Protein AF-A0AB33G6F2-F1 (afdb_monomer)

Foldseek 3Di:
DDADQKDFLCRQQPPVPAHNDSVRSVVVQVVLCVVPVVQWDQDPPDNTIIGTLVSDPPVVNCVRRVDDDDPDPPPDDDDPPVVVVVVVVVVVVLVPDDPVRNVVLVVQCVVPNPCSNCVPVVVVVVDPPPPVVPVVPVVPDDDDDDDDDDDDDDDDDDDDDD

Sequence (162 aa):
MTIKEWVTVQECMGAPGFPSTAPSVRKRLDDLSKGHASLRRKREGTKATEYHVSLLPEYLQDYFSGGSEKTRVHTKKGKTNNNNELHDFWEMIFKLLSEEEKNYAIDIFKRGGLNALLPEVMSLSQAPDVQRQEILLERGSLPEGSTAAPVETTSHRTKKAG

Structure (mmCIF, N/CA/C/O backbone):
data_AF-A0AB33G6F2-F1
#
_entry.id   AF-A0AB33G6F2-F1
#
loop_
_atom_site.group_PDB
_atom_site.id
_atom_site.type_symbol
_atom_site.label_atom_id
_atom_site.label_alt_id
_atom_site.label_comp_id
_atom_site.label_asym_id
_atom_site.label_entity_id
_atom_site.label_seq_id
_atom_site.pdbx_PDB_ins_code
_atom_site.Cartn_x
_atom_site.Cartn_y
_atom_site.Cartn_z
_atom_site.occupancy
_atom_site.B_iso_or_equiv
_atom_site.auth_seq_id
_atom_site.auth_comp_id
_atom_site.auth_asym_id
_atom_site.auth_atom_id
_atom_site.pdbx_PDB_model_num
ATOM 1 N N . MET A 1 1 ? 7.636 9.555 18.882 1.00 53.47 1 MET A N 1
ATOM 2 C CA . MET A 1 1 ? 6.450 9.099 18.123 1.00 53.47 1 MET A CA 1
ATOM 3 C C . MET A 1 1 ? 5.484 8.464 19.103 1.00 53.47 1 MET A C 1
ATOM 5 O O . MET A 1 1 ? 5.939 7.776 20.006 1.00 53.47 1 MET A O 1
ATOM 9 N N . THR A 1 2 ? 4.192 8.765 18.998 1.00 57.47 2 THR A N 1
ATOM 10 C CA . THR A 1 2 ? 3.168 8.265 19.926 1.00 57.47 2 THR A CA 1
ATOM 11 C C . THR A 1 2 ? 2.683 6.903 19.446 1.00 57.47 2 THR A C 1
ATOM 13 O O . THR A 1 2 ? 2.157 6.816 18.341 1.00 57.47 2 THR A O 1
ATOM 16 N N . ILE A 1 3 ? 2.859 5.868 20.265 1.00 73.06 3 ILE A N 1
ATOM 17 C CA . ILE A 1 3 ? 2.359 4.514 19.998 1.00 73.06 3 ILE A CA 1
ATOM 18 C C . ILE A 1 3 ? 0.827 4.568 19.953 1.00 73.06 3 ILE A C 1
ATOM 20 O O . ILE A 1 3 ? 0.200 5.064 20.893 1.00 73.06 3 ILE A O 1
ATOM 24 N N . LYS A 1 4 ? 0.223 4.095 18.859 1.00 78.38 4 LYS A N 1
ATOM 25 C CA . LYS A 1 4 ? -1.234 4.044 18.682 1.00 78.38 4 LYS A CA 1
ATOM 26 C C . LYS A 1 4 ? -1.695 2.636 18.336 1.00 78.38 4 LYS A C 1
ATOM 28 O O . LYS A 1 4 ? -1.093 1.957 17.516 1.00 78.38 4 LYS A O 1
ATOM 33 N N . GLU A 1 5 ? -2.794 2.231 18.962 1.00 88.94 5 GLU A N 1
ATOM 34 C CA . GLU A 1 5 ? -3.476 0.951 18.724 1.00 88.94 5 GLU A CA 1
ATOM 35 C C . GLU A 1 5 ? -4.637 1.101 17.723 1.00 88.94 5 GLU A C 1
ATOM 37 O O . GLU A 1 5 ? -4.956 0.182 16.970 1.00 88.94 5 GLU A O 1
ATOM 42 N N . TRP A 1 6 ? -5.234 2.294 17.664 1.00 91.25 6 TRP A N 1
ATOM 43 C CA . TRP A 1 6 ? -6.327 2.645 16.763 1.00 91.25 6 TRP A CA 1
ATOM 44 C C . TRP A 1 6 ? -5.945 3.864 15.932 1.00 91.25 6 TRP A C 1
ATOM 46 O O . TRP A 1 6 ? -5.417 4.842 16.463 1.00 91.25 6 TRP A O 1
ATOM 56 N N . VAL A 1 7 ? -6.236 3.803 14.636 1.00 91.50 7 VAL A N 1
ATOM 57 C CA . VAL A 1 7 ? -5.947 4.865 13.672 1.00 91.50 7 VAL A CA 1
ATOM 58 C C . VAL A 1 7 ? -7.208 5.335 12.969 1.00 91.50 7 VAL A C 1
ATOM 60 O O . VAL A 1 7 ? -8.162 4.589 12.738 1.00 91.50 7 VAL A O 1
ATOM 63 N N . THR A 1 8 ? -7.202 6.604 12.600 1.00 92.75 8 THR A N 1
ATOM 64 C CA . THR A 1 8 ? -8.247 7.257 11.823 1.00 92.75 8 THR A CA 1
ATOM 65 C C . THR A 1 8 ? -7.817 7.437 10.373 1.00 92.75 8 THR A C 1
ATOM 67 O O . THR A 1 8 ? -6.636 7.437 10.031 1.00 92.75 8 THR A O 1
ATOM 70 N N . VAL A 1 9 ? -8.796 7.695 9.503 1.00 91.75 9 VAL A N 1
ATOM 71 C CA . VAL A 1 9 ? -8.556 8.030 8.089 1.00 91.75 9 VAL A CA 1
ATOM 72 C C . VAL A 1 9 ? -7.545 9.172 7.933 1.00 91.75 9 VAL A C 1
ATOM 74 O O . VAL A 1 9 ? -6.713 9.115 7.039 1.00 91.75 9 VAL A O 1
ATOM 77 N N . GLN A 1 10 ? -7.608 10.196 8.788 1.00 90.44 10 GLN A N 1
ATOM 78 C CA . GLN A 1 10 ? -6.717 11.358 8.698 1.00 90.44 10 GLN A CA 1
ATOM 79 C C . GLN A 1 10 ? -5.266 11.010 9.038 1.00 90.44 10 GLN A C 1
ATOM 81 O O . GLN A 1 10 ? -4.353 11.563 8.444 1.00 90.44 10 GLN A O 1
ATOM 86 N N . GLU A 1 11 ? -5.048 10.071 9.955 1.00 88.50 11 GLU A N 1
ATOM 87 C CA . GLU A 1 11 ? -3.701 9.654 10.361 1.00 88.50 11 GLU A CA 1
ATOM 88 C C . GLU A 1 11 ? -3.049 8.734 9.330 1.00 88.50 11 GLU A C 1
ATOM 90 O O . GLU A 1 11 ? -1.831 8.728 9.192 1.00 88.50 11 GLU A O 1
ATOM 95 N N . CYS A 1 12 ? -3.854 7.983 8.579 1.00 87.50 12 CYS A N 1
ATOM 96 C CA . CYS A 1 12 ? -3.363 7.152 7.486 1.00 87.50 12 CYS A CA 1
ATOM 97 C C . CYS A 1 12 ? -3.146 7.932 6.177 1.00 87.50 12 CYS A C 1
ATOM 99 O O . CYS A 1 12 ? -2.557 7.389 5.244 1.00 87.50 12 CYS A O 1
ATOM 101 N N . MET A 1 13 ? -3.617 9.179 6.064 1.00 88.69 13 MET A N 1
ATOM 102 C CA . MET A 1 13 ? -3.386 9.995 4.868 1.00 88.69 13 MET A CA 1
ATOM 103 C C . MET A 1 13 ? -1.905 10.335 4.722 1.00 88.69 13 MET A C 1
ATOM 105 O O . MET A 1 13 ? -1.304 10.933 5.608 1.00 88.69 13 MET A O 1
ATOM 109 N N . GLY A 1 14 ? -1.323 9.969 3.578 1.00 76.62 14 GLY A N 1
ATOM 110 C CA . GLY A 1 14 ? 0.096 10.215 3.309 1.00 76.62 14 GLY A CA 1
ATOM 111 C C . GLY A 1 14 ? 1.060 9.317 4.093 1.00 76.62 14 GLY A C 1
ATOM 112 O O . GLY A 1 14 ? 2.269 9.519 3.998 1.00 76.62 14 GLY A O 1
ATOM 113 N N . ALA A 1 15 ? 0.557 8.313 4.823 1.00 84.62 15 ALA A N 1
ATOM 114 C CA . ALA A 1 15 ? 1.402 7.250 5.354 1.00 84.62 15 ALA A CA 1
ATOM 115 C C . ALA A 1 15 ? 2.051 6.462 4.192 1.00 84.62 15 ALA A C 1
ATOM 117 O O . ALA A 1 15 ? 1.493 6.432 3.087 1.00 84.62 15 ALA A O 1
ATOM 118 N N . PRO A 1 16 ? 3.214 5.816 4.398 1.00 78.81 16 PRO A N 1
ATOM 119 C CA . PRO A 1 16 ? 3.896 5.069 3.342 1.00 78.81 16 PRO A CA 1
ATOM 120 C C . PRO A 1 16 ? 2.955 4.092 2.613 1.00 78.81 16 PRO A C 1
ATOM 122 O O . PRO A 1 16 ? 2.257 3.289 3.228 1.00 78.81 16 PRO A O 1
ATOM 125 N N . GLY A 1 17 ? 2.875 4.182 1.285 1.00 79.06 17 GLY A N 1
ATOM 126 C CA . GLY A 1 17 ? 2.000 3.316 0.481 1.00 79.06 17 GLY A CA 1
ATOM 127 C C . GLY A 1 17 ? 0.488 3.526 0.669 1.00 79.06 17 GLY A C 1
ATOM 128 O O . GLY A 1 17 ? -0.295 2.771 0.093 1.00 79.06 17 GLY A O 1
ATOM 129 N N . PHE A 1 18 ? 0.050 4.531 1.435 1.00 81.62 18 PHE A N 1
ATOM 130 C CA . PHE A 1 18 ? -1.358 4.909 1.552 1.00 81.62 18 PHE A CA 1
ATOM 131 C C . PHE A 1 18 ? -1.713 6.091 0.641 1.00 81.62 18 PHE A C 1
ATOM 133 O O . PHE A 1 18 ? -0.875 6.954 0.370 1.00 81.62 18 PHE A O 1
ATOM 140 N N . PRO A 1 19 ? -2.973 6.173 0.172 1.00 83.56 19 PRO A N 1
ATOM 141 C CA . PRO A 1 19 ? -3.434 7.328 -0.586 1.00 83.56 19 PRO A CA 1
ATOM 142 C C . PRO A 1 19 ? -3.323 8.634 0.216 1.00 83.56 19 PRO A C 1
ATOM 144 O O . PRO A 1 19 ? -3.380 8.652 1.444 1.00 83.56 19 PRO A O 1
ATOM 147 N N . SER A 1 20 ? -3.252 9.760 -0.490 1.00 84.50 20 SER A N 1
ATOM 148 C CA . SER A 1 20 ? -3.210 11.094 0.123 1.00 84.50 20 SER A CA 1
ATOM 149 C C . SER A 1 20 ? -4.592 11.690 0.406 1.00 84.50 20 SER A C 1
ATOM 151 O O . SER A 1 20 ? -4.688 12.702 1.090 1.00 84.50 20 SER A O 1
ATOM 153 N N . THR A 1 21 ? -5.676 11.093 -0.106 1.00 88.19 21 THR A N 1
ATOM 154 C CA . THR A 1 21 ? -7.038 11.640 0.002 1.00 88.19 21 THR A CA 1
ATOM 155 C C . THR A 1 21 ? -7.918 10.820 0.943 1.00 88.19 21 THR A C 1
ATOM 157 O O . THR A 1 21 ? -7.976 9.592 0.856 1.00 88.19 21 THR A O 1
ATOM 160 N N . ALA A 1 22 ? -8.677 11.502 1.807 1.00 89.94 22 ALA A N 1
ATOM 161 C CA . ALA A 1 22 ? -9.552 10.862 2.793 1.00 89.94 22 ALA A CA 1
ATOM 162 C C . ALA A 1 22 ? -10.543 9.829 2.206 1.00 89.94 22 ALA A C 1
ATOM 164 O O . ALA A 1 22 ? -10.706 8.773 2.821 1.00 89.94 22 ALA A O 1
ATOM 165 N N . PRO A 1 23 ? -11.197 10.052 1.043 1.00 90.56 23 PRO A N 1
ATOM 166 C CA . PRO A 1 23 ? -12.085 9.048 0.452 1.00 90.56 23 PRO A CA 1
ATOM 167 C C . PRO A 1 23 ? -11.352 7.760 0.059 1.00 90.56 23 PRO A C 1
ATOM 169 O O . PRO A 1 23 ? -11.840 6.665 0.332 1.00 90.56 23 PRO A O 1
ATOM 172 N N . SER A 1 24 ? -10.163 7.888 -0.531 1.00 85.06 24 SER A N 1
ATOM 173 C CA . SER A 1 24 ? -9.364 6.751 -0.998 1.00 85.06 24 SER A CA 1
ATOM 174 C C . SER A 1 24 ? -8.783 5.957 0.168 1.00 85.06 24 SER A C 1
ATOM 176 O O . SER A 1 24 ? -8.824 4.728 0.163 1.00 85.06 24 SER A O 1
ATOM 178 N N . VAL A 1 25 ? -8.307 6.655 1.204 1.00 90.69 25 VAL A N 1
ATOM 179 C CA . VAL A 1 25 ? -7.845 6.031 2.451 1.00 90.69 25 VAL A CA 1
ATOM 180 C C . VAL A 1 25 ? -8.985 5.297 3.146 1.00 90.69 25 VAL A C 1
ATOM 182 O O . VAL A 1 25 ? -8.820 4.143 3.529 1.00 90.69 25 VAL A O 1
ATOM 185 N N . ARG A 1 26 ? -10.163 5.925 3.264 1.00 93.00 26 ARG A N 1
ATOM 186 C CA . ARG A 1 26 ? -11.342 5.280 3.852 1.00 93.00 26 ARG A CA 1
ATOM 187 C C . ARG A 1 26 ? -11.711 4.010 3.096 1.00 93.00 26 ARG A C 1
ATOM 189 O O . ARG A 1 26 ? -11.860 2.979 3.734 1.00 93.00 26 ARG A O 1
ATOM 196 N N . LYS A 1 27 ? -11.783 4.065 1.760 1.00 91.50 27 LYS A N 1
ATOM 197 C CA . LYS A 1 27 ? -12.061 2.886 0.929 1.00 91.50 27 LYS A CA 1
ATOM 198 C C . LYS A 1 27 ? -11.065 1.759 1.214 1.00 91.50 27 LYS A C 1
ATOM 200 O O . LYS A 1 27 ? -11.480 0.628 1.427 1.00 91.50 27 LYS A O 1
ATOM 205 N N . ARG A 1 28 ? -9.767 2.077 1.280 1.00 89.19 28 ARG A N 1
ATOM 206 C CA . ARG A 1 28 ? -8.719 1.089 1.562 1.00 89.19 28 ARG A CA 1
ATOM 207 C C . ARG A 1 28 ? -8.851 0.473 2.958 1.00 89.19 28 ARG A C 1
ATOM 209 O O . ARG A 1 28 ? -8.708 -0.735 3.091 1.00 89.19 28 ARG A O 1
ATOM 216 N N . LEU A 1 29 ? -9.132 1.280 3.980 1.00 90.44 29 LEU A N 1
ATOM 217 C CA . LEU A 1 29 ? -9.336 0.806 5.354 1.00 90.44 29 LEU A CA 1
ATOM 218 C C . LEU A 1 29 ? -10.615 -0.026 5.493 1.00 90.44 29 LEU A C 1
ATOM 220 O O . LEU A 1 29 ? -10.600 -1.069 6.141 1.00 90.44 29 LEU A O 1
ATOM 224 N N . ASP A 1 30 ? -11.703 0.395 4.844 1.00 90.50 30 ASP A N 1
ATOM 225 C CA . ASP A 1 30 ? -12.938 -0.383 4.790 1.00 90.50 30 ASP A CA 1
ATOM 226 C C . ASP A 1 30 ? -12.680 -1.734 4.099 1.00 90.50 30 ASP A C 1
ATOM 228 O O . ASP A 1 30 ? -13.092 -2.759 4.637 1.00 90.50 30 ASP A O 1
ATOM 232 N N . ASP A 1 31 ? -11.933 -1.762 2.985 1.00 88.00 31 ASP A N 1
ATOM 233 C CA . ASP A 1 31 ? -11.534 -2.995 2.292 1.00 88.00 31 ASP A CA 1
ATOM 234 C C . ASP A 1 31 ? -10.717 -3.936 3.191 1.00 88.00 31 ASP A C 1
ATOM 236 O O . ASP A 1 31 ? -11.010 -5.129 3.232 1.00 88.00 31 ASP A O 1
ATOM 240 N N . LEU A 1 32 ? -9.743 -3.409 3.942 1.00 86.31 32 LEU A N 1
ATOM 241 C CA . LEU A 1 32 ? -8.941 -4.187 4.897 1.00 86.31 32 LEU A CA 1
ATOM 242 C C . LEU A 1 32 ? -9.786 -4.721 6.063 1.00 86.31 32 LEU A C 1
ATOM 244 O O . LEU A 1 32 ? -9.537 -5.813 6.562 1.00 86.31 32 LEU A O 1
ATOM 248 N N . SER A 1 33 ? -10.812 -3.978 6.479 1.00 89.69 33 SER A N 1
ATOM 249 C CA . SER A 1 33 ? -11.711 -4.379 7.566 1.00 89.69 33 SER A CA 1
ATOM 250 C C . SER A 1 33 ? -12.805 -5.373 7.150 1.00 89.69 33 SER A C 1
ATOM 252 O O . SER A 1 33 ? -13.538 -5.872 8.011 1.00 89.69 33 SER A O 1
ATOM 254 N N . LYS A 1 34 ? -12.955 -5.677 5.850 1.00 87.62 34 LYS A N 1
ATOM 255 C CA . LYS A 1 34 ? -13.960 -6.638 5.366 1.00 87.62 34 LYS A CA 1
ATOM 256 C C . LYS A 1 34 ? -13.725 -8.005 6.010 1.00 87.62 34 LYS A C 1
ATOM 258 O O . LYS A 1 34 ? -12.639 -8.561 5.936 1.00 87.62 34 LYS A O 1
ATOM 263 N N . GLY A 1 35 ? -14.760 -8.547 6.653 1.00 80.56 35 GLY A N 1
ATOM 264 C CA . GLY A 1 35 ? -14.670 -9.810 7.398 1.00 80.56 35 GLY A CA 1
ATOM 265 C C . GLY A 1 35 ? -14.122 -9.681 8.827 1.00 80.56 35 GLY A C 1
ATOM 266 O O . GLY A 1 35 ? -14.153 -10.658 9.567 1.00 80.56 35 GLY A O 1
ATOM 267 N N . HIS A 1 36 ? -13.706 -8.483 9.253 1.00 82.44 36 HIS A N 1
ATOM 268 C CA . HIS A 1 36 ? -13.120 -8.212 10.569 1.00 82.44 36 HIS A CA 1
ATOM 269 C C . HIS A 1 36 ? -13.856 -7.078 11.301 1.00 82.44 36 HIS A C 1
ATOM 271 O O . HIS A 1 36 ? -13.274 -6.056 11.663 1.00 82.44 36 HIS A O 1
ATOM 277 N N . ALA A 1 37 ? -15.159 -7.256 11.546 1.00 79.69 37 ALA A N 1
ATOM 278 C CA . ALA A 1 37 ? -16.005 -6.221 12.152 1.00 79.69 37 ALA A CA 1
ATOM 279 C C . ALA A 1 37 ? -15.533 -5.760 13.548 1.00 79.69 37 ALA A C 1
ATOM 281 O O . ALA A 1 37 ? -15.751 -4.609 13.908 1.00 79.69 37 ALA A O 1
ATOM 282 N N . SER A 1 38 ? -14.853 -6.621 14.313 1.00 83.69 38 SER A N 1
ATOM 283 C CA . SER A 1 38 ? -14.285 -6.289 15.629 1.00 83.69 38 SER A CA 1
ATOM 284 C C . SER A 1 38 ? -13.089 -5.332 15.570 1.00 83.69 38 SER A C 1
ATOM 286 O O . SER A 1 38 ? -12.752 -4.720 16.579 1.00 83.69 38 SER A O 1
ATOM 288 N N . LEU A 1 39 ? -12.460 -5.176 14.401 1.00 88.00 39 LEU A N 1
ATOM 289 C CA . LEU A 1 39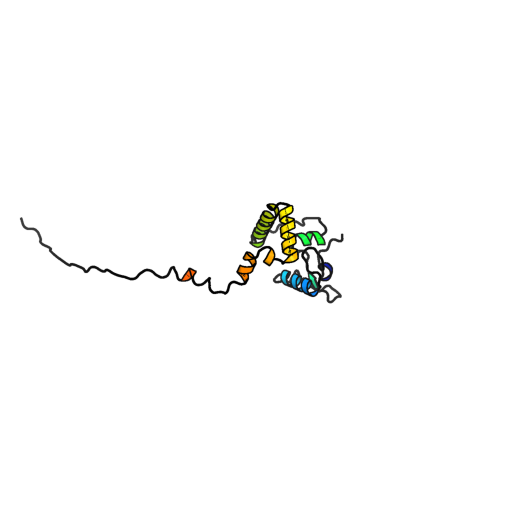 ? -11.287 -4.320 14.196 1.00 88.00 39 LEU A CA 1
ATOM 290 C C . LEU A 1 39 ? -11.650 -2.937 13.632 1.00 88.00 39 LEU A C 1
ATOM 292 O O . LEU A 1 39 ? -10.773 -2.157 13.260 1.00 88.00 39 LEU A O 1
ATOM 296 N N . ARG A 1 40 ? -12.946 -2.618 13.584 1.00 91.00 40 ARG A N 1
ATOM 297 C CA . ARG A 1 40 ? -13.486 -1.332 13.147 1.00 91.00 40 ARG A CA 1
ATOM 298 C C . ARG A 1 40 ? -14.472 -0.833 14.187 1.00 91.00 40 ARG A C 1
ATOM 300 O O . ARG A 1 40 ? -15.408 -1.538 14.551 1.00 91.00 40 ARG A O 1
ATOM 307 N N . ARG A 1 41 ? -14.310 0.411 14.627 1.00 90.31 41 ARG A N 1
ATOM 308 C CA . ARG A 1 41 ? -15.221 1.016 15.602 1.00 90.31 41 ARG A CA 1
ATOM 309 C C . ARG A 1 41 ? -15.532 2.461 15.266 1.00 90.31 41 ARG A C 1
ATOM 311 O O . ARG A 1 41 ? -14.809 3.133 14.534 1.00 90.31 41 ARG A O 1
ATOM 318 N N . LYS A 1 42 ? -16.630 2.955 15.821 1.00 90.38 42 LYS A N 1
ATOM 319 C CA . LYS A 1 42 ? -16.903 4.388 15.860 1.00 90.38 42 LYS A CA 1
ATOM 320 C C . LYS A 1 42 ? -16.186 4.963 17.077 1.00 90.38 42 LYS A C 1
ATOM 322 O O . LYS A 1 42 ? -16.327 4.428 18.171 1.00 90.38 42 LYS A O 1
ATOM 327 N N . ARG A 1 43 ? -15.434 6.042 16.884 1.00 85.19 43 ARG A N 1
ATOM 328 C CA . ARG A 1 43 ? -14.762 6.754 17.968 1.00 85.19 43 ARG A CA 1
ATOM 329 C C . ARG A 1 43 ? -15.800 7.357 18.910 1.00 85.19 43 ARG A C 1
ATOM 331 O O . ARG A 1 43 ? -16.717 8.050 18.459 1.00 85.19 43 ARG A O 1
ATOM 338 N N . GLU A 1 44 ? -15.641 7.125 20.208 1.00 80.50 44 GLU A N 1
ATOM 339 C CA . GLU A 1 44 ? -16.534 7.683 21.224 1.00 80.50 44 GLU A CA 1
ATOM 340 C C . GLU A 1 44 ? -16.568 9.216 21.149 1.00 80.50 44 GLU A C 1
ATOM 342 O O . GLU A 1 44 ? -15.562 9.876 20.887 1.00 80.50 44 GLU A O 1
ATOM 347 N N . GLY A 1 45 ? -17.765 9.788 21.290 1.00 80.44 45 GLY A N 1
ATOM 348 C CA . GLY A 1 45 ? -17.973 11.238 21.231 1.00 80.44 45 GLY A CA 1
ATOM 349 C C . GLY A 1 45 ? -17.845 11.881 19.843 1.00 80.44 45 GLY A C 1
ATOM 350 O O . GLY A 1 45 ? -18.100 13.076 19.717 1.00 80.44 45 GLY A O 1
ATOM 351 N N . THR A 1 46 ? -17.507 11.139 18.778 1.00 83.69 46 THR A N 1
ATOM 352 C CA . THR A 1 46 ? -17.384 11.710 17.423 1.00 83.69 46 THR A CA 1
ATOM 353 C C . THR A 1 46 ? -18.060 10.851 16.348 1.00 83.69 46 THR A C 1
ATOM 355 O O . THR A 1 46 ? -18.506 9.729 16.580 1.00 83.69 46 THR A O 1
ATOM 358 N N . LYS A 1 47 ? -18.165 11.388 15.126 1.00 80.75 47 LYS A N 1
ATOM 359 C CA . LYS A 1 47 ? -18.596 10.630 13.937 1.00 80.75 47 LYS A CA 1
ATOM 360 C C . LYS A 1 47 ? -17.432 9.915 13.232 1.00 80.75 47 LYS A C 1
ATOM 362 O O . LYS A 1 47 ? -17.641 9.354 12.161 1.00 80.75 47 LYS A O 1
ATOM 367 N N . ALA A 1 48 ? -16.218 9.961 13.786 1.00 84.38 48 ALA A N 1
ATOM 368 C CA . ALA A 1 48 ? -15.048 9.367 13.154 1.00 84.38 48 ALA A CA 1
ATOM 369 C C . ALA A 1 48 ? -15.056 7.839 13.298 1.00 84.38 48 ALA A C 1
ATOM 371 O O . ALA A 1 48 ? -15.424 7.300 14.342 1.00 84.38 48 ALA A O 1
ATOM 372 N N . THR A 1 49 ? -14.635 7.148 12.242 1.00 89.75 49 THR A N 1
ATOM 373 C CA . THR A 1 49 ? -14.375 5.706 12.266 1.00 89.75 49 THR A CA 1
ATOM 374 C C . THR A 1 49 ? -12.897 5.475 12.547 1.00 89.75 49 THR A C 1
ATOM 376 O O . THR A 1 49 ? -12.044 6.108 11.919 1.00 89.75 49 THR A O 1
ATOM 379 N N . GLU A 1 50 ? -12.626 4.573 13.479 1.00 92.50 50 GLU A N 1
ATOM 380 C CA . GLU A 1 50 ? -11.301 4.101 13.854 1.00 92.50 50 GLU A CA 1
ATOM 381 C C . GLU A 1 50 ? -11.117 2.650 13.413 1.00 92.50 50 GLU A C 1
ATOM 383 O O . GLU A 1 50 ? -12.056 1.847 13.432 1.00 92.50 50 GLU A O 1
ATOM 388 N N . TYR A 1 51 ? -9.884 2.332 13.042 1.00 93.00 51 TYR A N 1
ATOM 389 C CA . TYR A 1 51 ? -9.452 1.027 12.572 1.00 93.00 51 TYR A CA 1
ATOM 390 C C . TYR A 1 51 ? -8.292 0.570 13.442 1.00 93.00 51 TYR A C 1
ATOM 392 O O . TYR A 1 51 ? -7.405 1.363 13.759 1.00 93.00 51 TYR A O 1
ATOM 400 N N . HIS A 1 52 ? -8.312 -0.689 13.858 1.00 92.81 52 HIS A N 1
ATOM 401 C CA . HIS A 1 52 ? -7.226 -1.242 14.651 1.00 92.81 52 HIS A CA 1
ATOM 402 C C . HIS A 1 52 ? -5.957 -1.343 13.794 1.00 92.81 52 HIS A C 1
ATOM 404 O O 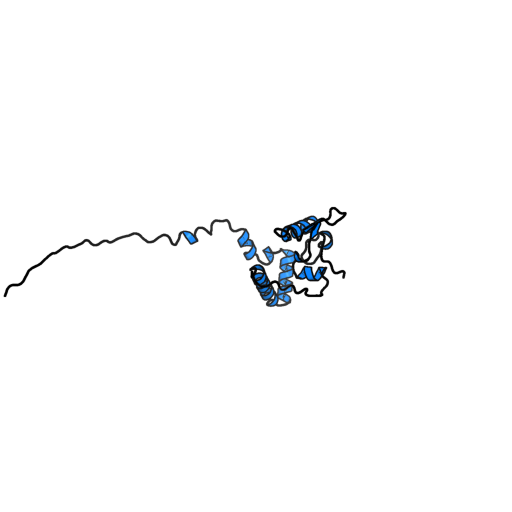. HIS A 1 52 ? -6.031 -1.734 12.627 1.00 92.81 52 HIS A O 1
ATOM 410 N N . VAL A 1 53 ? -4.792 -1.021 14.360 1.00 90.81 53 VAL A N 1
ATOM 411 C CA . VAL A 1 53 ? -3.519 -0.996 13.618 1.00 90.81 53 VAL A CA 1
ATOM 412 C C . VAL A 1 53 ? -3.174 -2.358 13.012 1.00 90.81 53 VAL A C 1
ATOM 414 O O . VAL A 1 53 ? -2.622 -2.403 11.920 1.00 90.81 53 VAL A O 1
ATOM 417 N N . SER A 1 54 ? -3.608 -3.468 13.617 1.00 86.81 54 SER A N 1
ATOM 418 C CA . SER A 1 54 ? -3.415 -4.818 13.054 1.00 86.81 54 SER A CA 1
ATOM 419 C C . SER A 1 54 ? -4.090 -5.067 11.694 1.00 86.81 54 SER A C 1
ATOM 421 O O . SER A 1 54 ? -3.778 -6.064 11.049 1.00 86.81 54 SER A O 1
ATOM 423 N N . LEU A 1 55 ? -5.019 -4.205 11.253 1.00 86.69 55 LEU A N 1
ATOM 424 C CA . LEU A 1 55 ? -5.583 -4.260 9.895 1.00 86.69 55 LEU A CA 1
ATOM 425 C C . LEU A 1 55 ? -4.609 -3.745 8.832 1.00 86.69 55 LEU A C 1
ATOM 427 O O . LEU A 1 55 ? -4.797 -4.002 7.643 1.00 86.69 55 LEU A O 1
ATOM 431 N N . LEU A 1 56 ? -3.614 -2.961 9.241 1.00 87.00 56 LEU A N 1
ATOM 432 C CA . LEU A 1 56 ? -2.644 -2.371 8.336 1.00 87.00 56 LEU A CA 1
ATOM 433 C C . LEU A 1 56 ? -1.568 -3.404 7.970 1.00 87.00 56 LEU A C 1
ATOM 435 O O . LEU A 1 56 ? -1.290 -4.310 8.754 1.00 87.00 56 LEU A O 1
ATOM 439 N N . PRO A 1 57 ? -0.918 -3.269 6.806 1.00 82.12 57 PRO A N 1
ATOM 440 C CA . PRO A 1 57 ? 0.310 -4.001 6.503 1.00 82.12 57 PRO A CA 1
ATOM 441 C C . PRO A 1 57 ? 1.380 -3.827 7.591 1.00 82.12 57 PRO A C 1
ATOM 443 O O . PRO A 1 57 ? 1.473 -2.751 8.178 1.00 82.12 57 PRO A O 1
ATOM 446 N N . GLU A 1 58 ? 2.215 -4.845 7.814 1.00 78.62 58 GLU A N 1
ATOM 447 C CA . GLU A 1 58 ? 3.231 -4.885 8.886 1.00 78.62 58 GLU A CA 1
ATOM 448 C C . GLU A 1 58 ? 4.128 -3.637 8.909 1.00 78.62 58 GLU A C 1
ATOM 450 O O . GLU A 1 58 ? 4.278 -2.997 9.947 1.00 78.62 58 GLU A O 1
ATOM 455 N N . TYR A 1 59 ? 4.585 -3.184 7.738 1.00 77.50 59 TYR A N 1
ATOM 456 C CA . TYR A 1 59 ? 5.406 -1.976 7.613 1.00 77.50 59 TYR A CA 1
ATOM 457 C C . TYR A 1 59 ? 4.706 -0.688 8.106 1.00 77.50 59 TYR A C 1
ATOM 459 O O . TYR A 1 59 ? 5.370 0.277 8.482 1.00 77.50 59 TYR A O 1
ATOM 467 N N . LEU A 1 60 ? 3.367 -0.646 8.113 1.00 83.44 60 LEU A N 1
ATOM 468 C CA . LEU A 1 60 ? 2.590 0.443 8.719 1.00 83.44 60 LEU A CA 1
ATOM 469 C C . LEU A 1 60 ? 2.240 0.182 10.174 1.00 83.44 60 LEU A C 1
ATOM 471 O O . LEU A 1 60 ? 2.068 1.143 10.920 1.00 83.44 60 LEU A O 1
ATOM 475 N N . GLN A 1 61 ? 2.137 -1.079 10.587 1.00 85.62 61 GLN A N 1
ATOM 476 C CA . GLN A 1 61 ? 1.987 -1.396 12.001 1.00 85.62 61 GLN A CA 1
ATOM 477 C C . GLN A 1 61 ? 3.169 -0.825 12.773 1.00 85.62 61 GLN A C 1
ATOM 479 O O . GLN A 1 61 ? 2.955 -0.055 13.698 1.00 85.62 61 GLN A O 1
ATOM 484 N N . ASP A 1 62 ? 4.396 -1.045 12.305 1.00 79.38 62 ASP A N 1
ATOM 485 C CA . ASP A 1 62 ? 5.596 -0.471 12.922 1.00 79.38 62 ASP A CA 1
ATOM 486 C C . ASP A 1 62 ? 5.596 1.065 12.907 1.00 79.38 62 ASP A C 1
ATOM 488 O O . ASP A 1 62 ? 5.982 1.704 13.892 1.00 79.38 62 ASP A O 1
ATOM 492 N N . TYR A 1 63 ? 5.103 1.663 11.816 1.00 81.94 63 TYR A N 1
ATOM 493 C CA . TYR A 1 63 ? 4.980 3.115 11.666 1.00 81.94 63 TYR A CA 1
ATOM 494 C C . TYR A 1 63 ? 4.062 3.745 12.729 1.00 81.94 63 TYR A C 1
ATOM 496 O O . TYR A 1 63 ? 4.368 4.822 13.243 1.00 81.94 63 TYR A O 1
ATOM 504 N N . PHE A 1 64 ? 2.953 3.085 13.086 1.00 82.31 64 PHE A N 1
ATOM 505 C CA . PHE A 1 64 ? 1.987 3.590 14.075 1.00 82.31 64 PHE A CA 1
ATOM 506 C C . PHE A 1 64 ? 2.212 3.054 15.498 1.00 82.31 64 PHE A C 1
ATOM 508 O O . PHE A 1 64 ? 1.899 3.741 16.473 1.00 82.31 64 PHE A O 1
ATOM 515 N N . SER A 1 65 ? 2.765 1.852 15.636 1.00 71.69 65 SER A N 1
ATOM 516 C CA . SER A 1 65 ? 3.024 1.183 16.914 1.00 71.69 65 SER A CA 1
ATOM 517 C C . SER A 1 65 ? 4.396 1.510 17.500 1.00 71.69 65 SER A C 1
ATOM 519 O O . SER A 1 65 ? 4.665 1.115 18.627 1.00 71.69 65 SER A O 1
ATOM 521 N N . GLY A 1 66 ? 5.238 2.274 16.797 1.00 61.91 66 GLY A N 1
ATOM 522 C CA . GLY A 1 66 ? 6.460 2.838 17.366 1.00 61.91 66 GLY A CA 1
ATOM 523 C C . GLY A 1 66 ? 7.396 1.772 17.935 1.00 61.91 66 GLY A C 1
ATOM 524 O O . GLY A 1 66 ? 7.780 1.872 19.092 1.00 61.91 66 GLY A O 1
ATOM 525 N N . GLY A 1 67 ? 7.726 0.759 17.130 1.00 56.41 67 GLY A N 1
ATOM 526 C CA . GLY A 1 67 ? 8.854 -0.160 17.328 1.00 56.41 67 GLY A CA 1
ATOM 527 C C . GLY A 1 67 ? 9.196 -0.588 18.765 1.00 56.41 67 GLY A C 1
ATOM 528 O O . GLY A 1 67 ? 10.323 -0.363 19.182 1.00 56.41 67 GLY A O 1
ATOM 529 N N . SER A 1 68 ? 8.266 -1.193 19.511 1.00 42.88 68 SER A N 1
ATOM 530 C CA . SER A 1 68 ? 8.500 -2.111 20.652 1.00 42.88 68 SER A CA 1
ATOM 531 C C . SER A 1 68 ? 7.120 -2.544 21.164 1.00 42.88 68 SER A C 1
ATOM 533 O O . SER A 1 68 ? 6.243 -1.705 21.291 1.00 42.88 68 SER A O 1
ATOM 535 N N . GLU A 1 69 ? 6.746 -3.778 21.472 1.00 43.25 69 GLU A N 1
ATOM 536 C CA . GLU A 1 69 ? 7.431 -5.023 21.766 1.00 43.25 69 GLU A CA 1
ATOM 537 C C . GLU A 1 69 ? 6.408 -6.129 21.476 1.00 43.25 69 GLU A C 1
ATOM 539 O O . GLU A 1 69 ? 5.201 -5.953 21.659 1.00 43.25 69 GLU A O 1
ATOM 544 N N . LYS A 1 70 ? 6.892 -7.297 21.062 1.00 48.22 70 LYS A N 1
ATOM 545 C CA . LYS A 1 70 ? 6.102 -8.518 20.896 1.00 48.22 70 LYS A CA 1
ATOM 546 C C . LYS A 1 70 ? 5.252 -8.803 22.141 1.00 48.22 70 LYS A C 1
ATOM 548 O O . LYS A 1 70 ? 5.713 -9.481 23.058 1.00 48.22 70 LYS A O 1
ATOM 553 N N . THR A 1 71 ? 3.969 -8.454 22.123 1.00 39.41 71 THR A N 1
ATOM 554 C CA . THR A 1 71 ? 2.973 -9.207 22.890 1.00 39.41 71 THR A CA 1
ATOM 555 C C . THR A 1 71 ? 2.738 -10.515 22.147 1.00 39.41 71 THR A C 1
ATOM 557 O O . THR A 1 71 ? 1.813 -10.704 21.363 1.00 39.41 71 THR A O 1
ATOM 560 N N . ARG A 1 72 ? 3.672 -11.441 22.397 1.00 50.72 72 ARG A N 1
ATOM 561 C CA . ARG A 1 72 ? 3.499 -12.881 22.242 1.00 50.72 72 ARG A CA 1
ATOM 562 C C . ARG A 1 72 ? 2.185 -13.272 22.919 1.00 50.72 72 ARG A C 1
ATOM 564 O O . ARG A 1 72 ? 2.158 -13.588 24.102 1.00 50.72 72 ARG A O 1
ATOM 571 N N . VAL A 1 73 ? 1.117 -13.356 22.143 1.00 42.53 73 VAL A N 1
ATOM 572 C CA . VAL A 1 73 ? 0.126 -14.400 22.359 1.00 42.53 73 VAL A CA 1
ATOM 573 C C . VAL A 1 73 ? 0.308 -15.382 21.220 1.00 42.53 73 VAL A C 1
ATOM 575 O O . VAL A 1 73 ? -0.287 -15.282 20.152 1.00 42.53 73 VAL A O 1
ATOM 578 N N . HIS A 1 74 ? 1.183 -16.356 21.469 1.00 45.16 74 HIS A N 1
ATOM 579 C CA . HIS A 1 74 ? 1.055 -17.652 20.830 1.00 45.16 74 HIS A CA 1
ATOM 580 C C . HIS A 1 74 ? -0.347 -18.188 21.138 1.00 45.16 74 HIS A C 1
ATOM 582 O O . HIS A 1 74 ? -0.566 -18.800 22.180 1.00 45.16 74 HIS A O 1
ATOM 588 N N . THR A 1 75 ? -1.280 -18.026 20.208 1.00 39.41 75 THR A N 1
ATOM 589 C CA . THR A 1 75 ? -2.238 -19.097 19.951 1.00 39.41 75 THR A CA 1
ATOM 590 C C . THR A 1 75 ? -1.773 -19.834 18.707 1.00 39.41 75 THR A C 1
ATOM 592 O O . THR A 1 75 ? -1.427 -19.270 17.672 1.00 39.41 75 THR A O 1
ATOM 595 N N . LYS A 1 76 ? -1.584 -21.130 18.913 1.00 42.03 76 LYS A N 1
ATOM 596 C CA . LYS A 1 76 ? -0.928 -22.071 18.022 1.00 42.03 76 LYS A CA 1
ATOM 597 C C . LYS A 1 76 ? -1.765 -22.314 16.760 1.00 42.03 76 LYS A C 1
ATOM 599 O O . LYS A 1 76 ? -2.958 -22.555 16.861 1.00 42.03 76 LYS A O 1
ATOM 604 N N . LYS A 1 77 ? -1.051 -22.380 15.630 1.00 44.00 77 LYS A N 1
ATOM 605 C CA . LYS A 1 77 ? -1.181 -23.346 14.520 1.00 44.00 77 LYS A CA 1
ATOM 606 C C . LYS A 1 77 ? -2.584 -23.526 13.916 1.00 44.00 77 LYS A C 1
ATOM 608 O O . LYS A 1 77 ? -3.413 -24.234 14.473 1.00 44.00 77 LYS A O 1
ATOM 613 N N . GLY A 1 78 ? -2.778 -23.021 12.692 1.00 39.31 78 GLY A N 1
ATOM 614 C CA . GLY A 1 78 ? -3.921 -23.458 11.885 1.00 39.31 78 GLY A CA 1
ATOM 615 C C . GLY A 1 78 ? -4.282 -22.681 10.620 1.00 39.31 78 GLY A C 1
ATOM 616 O O . GLY A 1 78 ? -5.462 -22.662 10.299 1.00 39.31 78 GLY A O 1
ATOM 617 N N . LYS A 1 79 ? -3.339 -22.032 9.922 1.00 40.62 79 LYS A N 1
ATOM 618 C CA . LYS A 1 79 ? -3.435 -21.700 8.484 1.00 40.62 79 LYS A CA 1
ATOM 619 C C . LYS A 1 79 ? -2.159 -20.980 8.064 1.00 40.62 79 LYS A C 1
ATOM 621 O O . LYS A 1 79 ? -1.952 -19.831 8.440 1.00 40.62 79 LYS A O 1
ATOM 626 N N . THR A 1 80 ? -1.303 -21.637 7.292 1.00 44.59 80 THR A N 1
ATOM 627 C CA . THR A 1 80 ? -0.495 -20.921 6.305 1.00 44.59 80 THR A CA 1
ATOM 628 C C . THR A 1 80 ? -1.505 -20.223 5.401 1.00 44.59 80 THR A C 1
ATOM 630 O O . THR A 1 80 ? -2.186 -20.845 4.591 1.00 44.59 80 THR A O 1
ATOM 633 N N . ASN A 1 81 ? -1.736 -18.936 5.657 1.00 52.19 81 ASN A N 1
ATOM 634 C CA . ASN A 1 81 ? -2.401 -18.091 4.685 1.00 52.19 81 ASN A CA 1
ATOM 635 C C . ASN A 1 81 ? -1.433 -18.026 3.508 1.00 52.19 81 ASN A C 1
ATOM 637 O O . ASN A 1 81 ? -0.338 -17.499 3.676 1.00 52.19 81 ASN A O 1
ATOM 641 N N . ASN A 1 82 ? -1.830 -18.535 2.341 1.00 52.91 82 ASN A N 1
ATOM 642 C CA . ASN A 1 82 ? -1.064 -18.448 1.089 1.00 52.91 82 ASN A CA 1
ATOM 643 C C . ASN A 1 82 ? -0.492 -17.033 0.840 1.00 52.91 82 ASN A C 1
ATOM 645 O O . ASN A 1 82 ? 0.531 -16.874 0.191 1.00 52.91 82 ASN A O 1
ATOM 649 N N . ASN A 1 83 ? -1.131 -16.001 1.402 1.00 57.22 83 ASN A N 1
ATOM 650 C CA . ASN A 1 83 ? -0.675 -14.613 1.370 1.00 57.22 83 ASN A CA 1
ATOM 651 C C . ASN A 1 83 ? 0.687 -14.372 2.044 1.00 57.22 83 ASN A C 1
ATOM 653 O O . ASN A 1 83 ? 1.425 -13.522 1.562 1.00 57.22 83 ASN A O 1
ATOM 657 N N . ASN A 1 84 ? 1.024 -15.090 3.121 1.00 69.19 84 ASN A N 1
ATOM 658 C CA . ASN A 1 84 ? 2.318 -14.930 3.791 1.00 69.19 84 ASN A CA 1
ATOM 659 C C . ASN A 1 84 ? 3.433 -15.552 2.948 1.00 69.19 84 ASN A C 1
ATOM 661 O O . ASN A 1 84 ? 4.442 -14.908 2.720 1.00 69.19 84 ASN A O 1
ATOM 665 N N . GLU A 1 85 ? 3.206 -16.743 2.386 1.00 74.75 85 GLU A N 1
ATOM 666 C CA . GLU A 1 85 ? 4.177 -17.376 1.486 1.00 74.75 85 GLU A CA 1
ATOM 667 C C . GLU A 1 85 ? 4.399 -16.527 0.227 1.00 74.75 85 GLU A C 1
ATOM 669 O O . GLU A 1 85 ? 5.536 -16.276 -0.157 1.00 74.75 85 GLU A O 1
ATOM 674 N N . LEU A 1 86 ? 3.326 -16.014 -0.389 1.00 75.00 86 LEU A N 1
ATOM 675 C CA . LEU A 1 86 ? 3.432 -15.115 -1.542 1.00 75.00 86 LEU A CA 1
ATOM 676 C C . LEU A 1 86 ? 4.175 -13.818 -1.205 1.00 75.00 86 LEU A C 1
ATOM 678 O O . LEU A 1 86 ? 4.946 -13.336 -2.032 1.00 75.00 86 LEU A O 1
ATOM 682 N N . HIS A 1 87 ? 3.952 -13.253 -0.016 1.00 77.38 87 HIS A N 1
ATOM 683 C CA . HIS A 1 87 ? 4.682 -12.077 0.447 1.00 77.38 87 HIS A CA 1
ATOM 684 C C . HIS A 1 87 ? 6.170 -12.386 0.634 1.00 77.38 87 HIS A C 1
ATOM 686 O O . HIS A 1 87 ? 7.004 -11.640 0.131 1.00 77.38 87 HIS A O 1
ATOM 692 N N . ASP A 1 88 ? 6.503 -13.509 1.268 1.00 77.88 88 ASP A N 1
ATOM 693 C CA . ASP A 1 88 ? 7.886 -13.942 1.478 1.00 77.88 88 ASP A CA 1
ATOM 694 C C . ASP A 1 88 ? 8.604 -14.180 0.138 1.00 77.88 88 ASP A C 1
ATOM 696 O O . ASP A 1 88 ? 9.758 -13.785 -0.039 1.00 77.88 88 ASP A O 1
ATOM 700 N N . PHE A 1 89 ? 7.908 -14.754 -0.851 1.00 80.69 89 PHE A N 1
ATOM 701 C CA . PHE A 1 89 ? 8.426 -14.897 -2.214 1.00 80.69 89 PHE A CA 1
ATOM 702 C C . PHE A 1 89 ? 8.629 -13.548 -2.909 1.00 80.69 89 PHE A C 1
ATOM 704 O O . PHE A 1 89 ? 9.656 -13.346 -3.558 1.00 80.69 89 PHE A O 1
ATOM 711 N N . TRP A 1 90 ? 7.693 -12.609 -2.767 1.00 83.00 90 TRP A N 1
ATOM 712 C CA . TRP A 1 90 ? 7.849 -11.256 -3.305 1.00 83.00 90 TRP A CA 1
ATOM 713 C C . TRP A 1 90 ? 9.011 -10.509 -2.658 1.00 83.00 90 TRP A C 1
ATOM 715 O O . TRP A 1 90 ? 9.790 -9.860 -3.355 1.00 83.00 90 TRP A O 1
ATOM 725 N N . GLU A 1 91 ? 9.166 -10.632 -1.343 1.00 79.06 91 GLU A N 1
ATOM 726 C CA . GLU A 1 91 ? 10.280 -10.052 -0.605 1.00 79.06 91 GLU A CA 1
ATOM 727 C C . GLU A 1 91 ? 11.611 -10.686 -1.028 1.00 79.06 91 GLU A C 1
ATOM 729 O O . GLU A 1 91 ? 12.607 -9.979 -1.191 1.00 79.06 91 GLU A O 1
ATOM 734 N N . MET A 1 92 ? 11.631 -11.997 -1.286 1.00 83.62 92 MET A N 1
ATOM 735 C CA . MET A 1 92 ? 12.794 -12.694 -1.832 1.00 83.62 92 MET A CA 1
ATOM 736 C C . MET A 1 92 ? 13.163 -12.167 -3.223 1.00 83.62 92 MET A C 1
ATOM 738 O O . MET A 1 92 ? 14.316 -11.799 -3.434 1.00 83.62 92 MET A O 1
ATOM 742 N N . ILE A 1 93 ? 12.205 -12.068 -4.153 1.00 85.56 93 ILE A N 1
ATOM 743 C CA . ILE A 1 93 ? 12.439 -11.509 -5.497 1.00 85.56 93 ILE A CA 1
ATOM 744 C C . ILE A 1 93 ? 12.983 -10.084 -5.386 1.00 85.56 93 ILE A C 1
ATOM 746 O O . ILE A 1 93 ? 13.982 -9.749 -6.017 1.00 85.56 93 ILE A O 1
ATOM 750 N N . PHE A 1 94 ? 12.371 -9.256 -4.539 1.00 84.69 94 PHE A N 1
ATOM 751 C CA . PHE A 1 94 ? 12.803 -7.879 -4.347 1.00 84.69 94 PHE A CA 1
ATOM 752 C C . PHE A 1 94 ? 14.221 -7.787 -3.770 1.00 84.69 94 PHE A C 1
ATOM 754 O O . PHE A 1 94 ? 14.993 -6.929 -4.187 1.00 84.69 94 PHE A O 1
ATOM 761 N N . LYS A 1 95 ? 14.602 -8.678 -2.846 1.00 78.31 95 LYS A N 1
ATOM 762 C CA . LYS A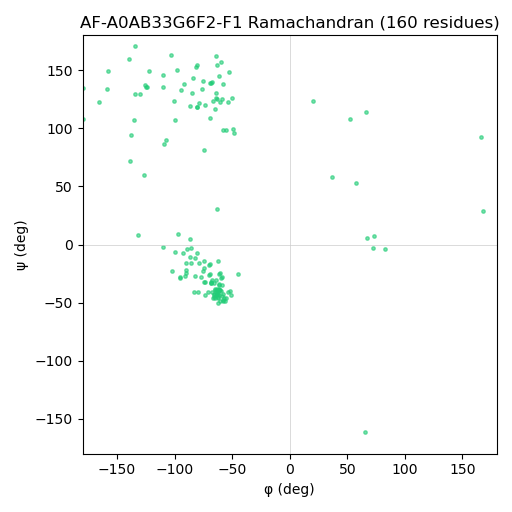 1 95 ? 15.963 -8.745 -2.285 1.00 78.31 95 LYS A CA 1
ATOM 763 C C . LYS A 1 95 ? 17.013 -9.237 -3.281 1.00 78.31 95 LYS A C 1
ATOM 765 O O . LYS A 1 95 ? 18.177 -8.889 -3.108 1.00 78.31 95 LYS A O 1
ATOM 770 N N . LEU A 1 96 ? 16.622 -10.027 -4.283 1.00 82.94 96 LEU A N 1
ATOM 771 C CA . LEU A 1 96 ? 17.521 -10.512 -5.335 1.00 82.94 96 LEU A CA 1
ATOM 772 C C . LEU A 1 96 ? 17.867 -9.436 -6.372 1.00 82.94 96 LEU A C 1
ATOM 774 O O . LEU A 1 96 ? 18.906 -9.544 -7.017 1.00 82.94 96 LEU A O 1
ATOM 778 N N . LEU A 1 97 ? 17.034 -8.401 -6.511 1.00 87.56 97 LEU A N 1
ATOM 779 C CA . LEU A 1 97 ? 17.353 -7.235 -7.332 1.00 87.56 97 LEU A CA 1
ATOM 780 C C . LEU A 1 97 ? 18.497 -6.435 -6.691 1.00 87.56 97 LEU A C 1
ATOM 782 O O . LEU A 1 97 ? 18.518 -6.203 -5.477 1.00 87.56 97 LEU A O 1
ATOM 786 N N . SER A 1 98 ? 19.428 -5.958 -7.510 1.00 90.00 98 SER A N 1
ATOM 787 C CA . SER A 1 98 ? 20.412 -4.959 -7.094 1.00 90.00 98 SER A CA 1
ATOM 788 C C . SER A 1 98 ? 19.735 -3.635 -6.717 1.00 90.00 98 SER A C 1
ATOM 790 O O . SER A 1 98 ? 18.589 -3.361 -7.078 1.00 90.00 98 SER A O 1
ATOM 792 N N . GLU A 1 99 ? 20.447 -2.775 -5.989 1.00 85.81 99 GLU A N 1
ATOM 793 C CA . GLU A 1 99 ? 19.931 -1.451 -5.610 1.00 85.81 99 GLU A CA 1
ATOM 794 C C . GLU A 1 99 ? 19.565 -0.592 -6.833 1.00 85.81 99 GLU A C 1
ATOM 796 O O . GLU A 1 99 ? 18.580 0.147 -6.809 1.00 85.81 99 GLU A O 1
ATOM 801 N N . GLU A 1 100 ? 20.310 -0.717 -7.930 1.00 90.06 100 GLU A N 1
ATOM 802 C CA . GLU A 1 100 ? 20.029 -0.016 -9.186 1.00 90.06 100 GLU A CA 1
ATOM 803 C C . GLU A 1 100 ? 18.726 -0.518 -9.823 1.00 90.06 100 GLU A C 1
ATOM 805 O O . GLU A 1 100 ? 17.854 0.282 -10.169 1.00 90.06 100 GLU A O 1
ATOM 810 N N . GLU A 1 101 ? 18.541 -1.838 -9.890 1.00 89.06 101 GLU A N 1
ATOM 811 C CA . GLU A 1 101 ? 17.330 -2.462 -10.431 1.00 89.06 101 GLU A CA 1
ATOM 812 C C . GLU A 1 101 ? 16.092 -2.156 -9.578 1.00 89.06 101 GLU A C 1
ATOM 814 O O . GLU A 1 101 ? 15.026 -1.873 -10.126 1.00 89.06 101 GLU A O 1
ATOM 819 N N . LYS A 1 102 ? 16.221 -2.135 -8.244 1.00 90.94 102 LYS A N 1
ATOM 820 C CA . LYS A 1 102 ? 15.136 -1.716 -7.339 1.00 90.94 102 LYS A CA 1
ATOM 821 C C . LYS A 1 102 ? 14.713 -0.278 -7.608 1.00 90.94 102 LYS A C 1
ATOM 823 O O . LYS A 1 102 ? 13.521 0.005 -7.734 1.00 90.94 102 LYS A O 1
ATOM 828 N N . ASN A 1 103 ? 15.677 0.636 -7.703 1.00 89.12 103 ASN A N 1
ATOM 829 C CA . ASN A 1 103 ? 15.398 2.046 -7.965 1.00 89.12 103 ASN A CA 1
ATOM 830 C C . ASN A 1 103 ? 14.738 2.241 -9.332 1.00 89.12 103 ASN A C 1
ATOM 832 O O . ASN A 1 103 ? 13.786 3.016 -9.450 1.00 89.12 103 ASN A O 1
ATOM 836 N N . TYR A 1 104 ? 15.184 1.493 -10.340 1.00 91.62 104 TYR A N 1
ATOM 837 C CA . TYR A 1 104 ? 14.584 1.509 -11.666 1.00 91.62 104 TYR A CA 1
ATOM 838 C C . TYR A 1 104 ? 13.149 0.956 -11.666 1.00 91.62 104 TYR A C 1
ATOM 840 O O . TYR A 1 104 ? 12.242 1.596 -12.196 1.00 91.62 104 TYR A O 1
ATOM 848 N N . ALA A 1 105 ? 12.902 -0.169 -10.988 1.00 88.12 105 ALA A N 1
ATOM 849 C CA . ALA A 1 105 ? 11.564 -0.730 -10.801 1.00 88.12 105 ALA A CA 1
ATOM 850 C C . ALA A 1 105 ? 10.611 0.264 -10.107 1.00 88.12 105 ALA A C 1
ATOM 852 O O . ALA A 1 105 ? 9.463 0.444 -10.524 1.00 88.12 105 ALA A O 1
ATOM 853 N N . ILE A 1 106 ? 11.093 0.968 -9.078 1.00 89.75 106 ILE A N 1
ATOM 854 C CA . ILE A 1 106 ? 10.329 2.019 -8.394 1.00 89.75 106 ILE A CA 1
ATOM 855 C C . ILE A 1 106 ? 10.022 3.187 -9.344 1.00 89.75 106 ILE A C 1
ATOM 857 O O . ILE A 1 106 ? 8.910 3.718 -9.305 1.00 89.75 106 ILE A O 1
ATOM 861 N N . ASP A 1 107 ? 10.966 3.601 -10.190 1.00 90.75 107 ASP A N 1
ATOM 862 C CA . ASP A 1 107 ? 10.754 4.685 -11.158 1.00 90.75 107 ASP A CA 1
ATOM 863 C C . ASP A 1 107 ? 9.717 4.304 -12.227 1.00 90.75 107 ASP A C 1
ATOM 865 O O . ASP A 1 107 ? 8.796 5.079 -12.495 1.00 90.75 107 ASP A O 1
ATOM 869 N N . ILE A 1 108 ? 9.781 3.076 -12.755 1.00 89.81 108 ILE A N 1
ATOM 870 C CA . ILE A 1 108 ? 8.765 2.534 -13.671 1.00 89.81 108 ILE A CA 1
ATOM 871 C C . ILE A 1 108 ? 7.378 2.584 -13.021 1.00 89.81 108 ILE A C 1
ATOM 873 O O . ILE A 1 108 ? 6.422 3.096 -13.614 1.00 89.81 108 ILE A O 1
ATOM 877 N N . PHE A 1 109 ? 7.267 2.110 -11.777 1.00 89.62 109 PHE A N 1
ATOM 878 C CA . PHE A 1 109 ? 6.007 2.134 -11.040 1.00 89.62 109 PHE A CA 1
ATOM 879 C C . PHE A 1 109 ? 5.492 3.560 -10.810 1.00 89.62 109 PHE A C 1
ATOM 881 O O . PHE A 1 109 ? 4.306 3.824 -10.995 1.00 89.62 109 PHE A O 1
ATOM 888 N N . LYS A 1 110 ? 6.362 4.507 -10.442 1.00 80.56 110 LYS A N 1
ATOM 889 C CA . LYS A 1 110 ? 5.970 5.912 -10.243 1.00 80.56 110 LYS A CA 1
ATOM 890 C C . LYS A 1 110 ? 5.430 6.557 -11.522 1.00 80.56 110 LYS A C 1
ATOM 892 O O . LYS A 1 110 ? 4.542 7.400 -11.431 1.00 80.56 110 LYS A O 1
ATOM 897 N N . ARG A 1 111 ? 5.949 6.174 -12.694 1.00 84.75 111 ARG A N 1
ATOM 898 C CA . ARG A 1 111 ? 5.540 6.738 -13.992 1.00 84.75 111 ARG A CA 1
ATOM 899 C C . ARG A 1 111 ? 4.278 6.104 -14.565 1.00 84.75 111 ARG A C 1
ATOM 901 O O . ARG A 1 111 ? 3.460 6.819 -15.134 1.00 84.75 111 ARG A O 1
ATOM 908 N N . GLY A 1 112 ? 4.129 4.784 -14.449 1.00 79.31 112 GLY A N 1
ATOM 909 C CA . GLY A 1 112 ? 3.080 4.035 -15.155 1.00 79.31 112 GLY A CA 1
ATOM 910 C C . GLY A 1 112 ? 2.282 3.055 -14.293 1.00 79.31 112 GLY A C 1
ATOM 911 O O . GLY A 1 112 ? 1.481 2.278 -14.815 1.00 79.31 112 GLY A O 1
ATOM 912 N N . GLY A 1 113 ? 2.479 3.080 -12.975 1.00 83.31 113 GLY A N 1
ATOM 913 C CA . GLY A 1 113 ? 1.803 2.199 -12.030 1.00 83.31 113 GLY A CA 1
ATOM 914 C C . GLY A 1 113 ? 2.173 0.725 -12.205 1.00 83.31 113 GLY A C 1
ATOM 915 O O . GLY A 1 113 ? 3.185 0.367 -12.809 1.00 83.31 113 GLY A O 1
ATOM 916 N N . LEU A 1 114 ? 1.327 -0.155 -11.665 1.00 82.19 114 LEU A N 1
ATOM 917 C CA . LEU A 1 114 ? 1.600 -1.594 -11.626 1.00 82.19 114 LEU A CA 1
ATOM 918 C C . LEU A 1 114 ? 1.601 -2.246 -13.020 1.00 82.19 114 LEU A C 1
ATOM 920 O O . LEU A 1 114 ? 2.361 -3.179 -13.235 1.00 82.19 114 LEU A O 1
ATOM 924 N N . ASN A 1 115 ? 0.819 -1.733 -13.979 1.00 83.81 115 ASN A N 1
ATOM 925 C CA . ASN A 1 115 ? 0.802 -2.251 -15.354 1.00 83.81 115 ASN A CA 1
ATOM 926 C C . ASN A 1 115 ? 2.111 -1.975 -16.109 1.00 83.81 115 ASN A C 1
ATOM 928 O O . ASN A 1 115 ? 2.508 -2.772 -16.948 1.00 83.81 115 ASN A O 1
ATOM 932 N N . ALA A 1 116 ? 2.787 -0.862 -15.811 1.00 84.50 116 ALA A N 1
ATOM 933 C CA . ALA A 1 116 ? 4.098 -0.580 -16.390 1.00 84.50 116 ALA A CA 1
ATOM 934 C C . ALA A 1 116 ? 5.202 -1.437 -15.761 1.00 84.50 116 ALA A C 1
ATOM 936 O O . ALA A 1 116 ? 6.154 -1.798 -16.444 1.00 84.50 116 ALA A O 1
ATOM 937 N N . LEU A 1 117 ? 5.070 -1.770 -14.472 1.00 88.50 117 LEU A N 1
ATOM 938 C CA . LEU A 1 117 ? 6.044 -2.599 -13.764 1.00 88.50 117 LEU A CA 1
ATOM 939 C C . LEU A 1 117 ? 5.871 -4.099 -14.061 1.00 88.50 117 LEU A C 1
ATOM 941 O O . LEU A 1 117 ? 6.856 -4.812 -14.208 1.00 88.50 117 LEU A O 1
ATOM 945 N N . LEU A 1 118 ? 4.628 -4.580 -14.130 1.00 85.19 118 LEU A N 1
ATOM 946 C CA . LEU A 1 118 ? 4.270 -5.992 -14.294 1.00 85.19 118 LEU A CA 1
ATOM 947 C C . LEU A 1 118 ? 3.094 -6.140 -15.278 1.00 85.19 118 LEU A C 1
ATOM 949 O O . LEU A 1 118 ? 1.975 -6.461 -14.862 1.00 85.19 118 LEU A O 1
ATOM 953 N N . PRO A 1 119 ? 3.320 -5.917 -16.584 1.00 81.81 119 PRO A N 1
ATOM 954 C CA . PRO A 1 119 ? 2.257 -5.950 -17.591 1.00 81.81 119 PRO A CA 1
ATOM 955 C C . PRO A 1 119 ? 1.538 -7.308 -17.655 1.00 81.81 119 PRO A C 1
ATOM 957 O O . PRO A 1 119 ? 0.309 -7.357 -17.697 1.00 81.81 119 PRO A O 1
ATOM 960 N N . GLU A 1 120 ? 2.279 -8.415 -17.549 1.00 81.56 120 GLU A N 1
ATOM 961 C CA . GLU A 1 120 ? 1.715 -9.775 -17.598 1.00 81.56 120 GLU A CA 1
ATOM 962 C C . GLU A 1 120 ? 0.864 -10.144 -16.378 1.00 81.56 120 GLU A C 1
ATOM 964 O O . GLU A 1 120 ? -0.031 -10.978 -16.452 1.00 81.56 120 GLU A O 1
ATOM 969 N N . VAL A 1 121 ? 1.095 -9.516 -15.226 1.00 78.06 121 VAL A N 1
ATOM 970 C CA . VAL A 1 121 ? 0.272 -9.785 -14.037 1.00 78.06 121 VAL A CA 1
ATOM 971 C C . VAL A 1 121 ? -1.110 -9.149 -14.196 1.00 78.06 121 VAL A C 1
ATOM 973 O O . VAL A 1 121 ? -2.111 -9.685 -13.722 1.00 78.06 121 VAL A O 1
ATOM 976 N N . MET A 1 122 ? -1.182 -8.018 -14.898 1.00 74.19 122 MET A N 1
ATOM 977 C CA . MET A 1 122 ? -2.432 -7.293 -15.113 1.00 74.19 122 MET A CA 1
ATOM 978 C C . MET A 1 122 ? -3.258 -7.882 -16.264 1.00 74.19 122 MET A C 1
ATOM 980 O O . MET A 1 122 ? -4.491 -7.802 -16.214 1.00 74.19 122 MET A O 1
ATOM 984 N N . SER A 1 123 ? -2.613 -8.527 -17.246 1.00 71.31 123 SER A N 1
ATOM 985 C CA . SER A 1 123 ? -3.284 -9.216 -18.361 1.00 71.31 123 SER A CA 1
ATOM 986 C C . SER A 1 123 ? -4.143 -10.395 -17.882 1.00 71.31 123 SER A C 1
ATOM 988 O O . SER A 1 123 ? -5.229 -10.622 -18.416 1.00 71.31 123 SER A O 1
ATOM 990 N N . LEU A 1 124 ? -3.753 -11.051 -16.782 1.00 63.66 124 LEU A N 1
ATOM 991 C CA . LEU A 1 124 ? -4.528 -12.122 -16.138 1.00 63.66 124 LEU A CA 1
ATOM 992 C C . LEU A 1 124 ? -5.905 -11.669 -15.625 1.00 63.66 124 LEU A C 1
ATOM 994 O O . LEU A 1 124 ? -6.811 -12.489 -15.506 1.00 63.66 124 LEU A O 1
ATOM 998 N N . SER A 1 125 ? -6.079 -10.379 -15.315 1.00 55.12 125 SER A N 1
ATOM 999 C CA . SER A 1 125 ? -7.370 -9.836 -14.858 1.00 55.12 125 SER A CA 1
ATOM 1000 C C . SER A 1 125 ? -8.305 -9.427 -16.003 1.00 55.12 125 SER A C 1
ATOM 1002 O O . SER A 1 125 ? -9.498 -9.238 -15.776 1.00 55.12 125 SER A O 1
ATOM 1004 N N . GLN A 1 126 ? -7.765 -9.289 -17.220 1.00 53.03 126 GLN A N 1
ATOM 1005 C CA . GLN A 1 126 ? -8.468 -8.801 -18.414 1.00 53.03 126 GLN A CA 1
ATOM 1006 C C . GLN A 1 126 ? -8.704 -9.888 -19.469 1.00 53.03 126 GLN A C 1
ATOM 1008 O O . GLN A 1 126 ? -9.329 -9.608 -20.492 1.00 53.03 126 GLN A O 1
ATOM 1013 N N . ALA A 1 127 ? -8.234 -11.117 -19.243 1.00 48.91 127 ALA A N 1
ATOM 1014 C CA . ALA A 1 127 ? -8.520 -12.229 -20.135 1.00 48.91 127 ALA A CA 1
ATOM 1015 C C . ALA A 1 127 ? -10.045 -12.472 -20.192 1.00 48.91 127 ALA A C 1
ATOM 1017 O O . ALA A 1 127 ? -10.660 -12.699 -19.144 1.00 48.91 127 ALA A O 1
ATOM 1018 N N . PRO A 1 128 ? -10.680 -12.427 -21.380 1.00 48.00 128 PRO A N 1
ATOM 1019 C CA . PRO A 1 128 ? -12.057 -12.869 -21.518 1.00 48.00 128 PRO A CA 1
ATOM 1020 C C . PRO A 1 128 ? -12.133 -14.357 -21.151 1.00 48.00 128 PRO A C 1
ATOM 1022 O O . PRO A 1 128 ? -11.208 -15.123 -21.422 1.00 48.00 128 PRO A O 1
ATOM 1025 N N . ASP A 1 129 ? -13.245 -14.748 -20.531 1.00 52.78 129 ASP A N 1
ATOM 1026 C CA . ASP A 1 129 ? -13.579 -16.063 -19.954 1.00 52.78 129 ASP A CA 1
ATOM 1027 C C . ASP A 1 129 ? -13.643 -17.226 -20.978 1.00 52.78 129 ASP A C 1
ATOM 1029 O O . ASP A 1 129 ? -14.431 -18.157 -20.854 1.00 52.78 129 ASP A O 1
ATOM 1033 N N . VAL A 1 130 ? -12.855 -17.168 -22.053 1.00 49.59 130 VAL A N 1
ATOM 1034 C CA . VAL A 1 130 ? -12.984 -18.034 -23.232 1.00 49.59 130 VAL A CA 1
ATOM 1035 C C . VAL A 1 130 ? -11.940 -19.156 -23.244 1.00 49.59 130 VAL A C 1
ATOM 1037 O O . VAL A 1 130 ? -12.189 -20.212 -23.810 1.00 49.59 130 VAL A O 1
ATOM 1040 N N . GLN A 1 131 ? -10.807 -19.019 -22.549 1.00 50.19 131 GLN A N 1
ATOM 1041 C CA . GLN A 1 131 ? -9.738 -20.035 -22.606 1.00 50.19 131 GLN A CA 1
ATOM 1042 C C . GLN A 1 131 ? -9.793 -21.119 -21.522 1.00 50.19 131 GLN A C 1
ATOM 1044 O O . GLN A 1 131 ? -9.055 -22.099 -21.597 1.00 50.19 131 GLN A O 1
ATOM 1049 N N . ARG A 1 132 ? -10.683 -21.010 -20.526 1.00 47.19 132 ARG A N 1
ATOM 1050 C CA . ARG A 1 132 ? -10.827 -22.060 -19.499 1.00 47.19 132 ARG A CA 1
ATOM 1051 C C . ARG A 1 132 ? -11.637 -23.272 -19.955 1.00 47.19 132 ARG A C 1
ATOM 1053 O O . ARG A 1 132 ? -11.547 -24.312 -19.308 1.00 47.19 132 ARG A O 1
ATOM 1060 N N . GLN A 1 133 ? -12.398 -23.164 -21.044 1.00 47.00 133 GLN A N 1
ATOM 1061 C CA . GLN A 1 133 ? -13.221 -24.276 -21.524 1.00 47.00 133 GLN A CA 1
ATOM 1062 C C . GLN A 1 133 ? -12.494 -25.199 -22.516 1.00 47.00 133 GLN A C 1
ATOM 1064 O O . GLN A 1 133 ? -12.820 -26.380 -22.550 1.00 47.00 133 GLN A O 1
ATOM 1069 N N . GLU A 1 134 ? -11.461 -24.745 -23.238 1.00 49.91 134 GLU A N 1
ATOM 1070 C CA . GLU A 1 134 ? -10.775 -25.589 -24.239 1.00 49.91 134 GLU A CA 1
ATOM 1071 C C . GLU A 1 134 ? -9.973 -26.754 -23.633 1.00 49.91 134 GLU A C 1
ATOM 1073 O O . GLU A 1 134 ? -9.975 -27.851 -24.187 1.00 49.91 134 GLU A O 1
ATOM 1078 N N . ILE A 1 135 ? -9.385 -26.589 -22.441 1.00 47.72 135 ILE A N 1
ATOM 1079 C CA . ILE A 1 135 ? -8.607 -27.660 -21.779 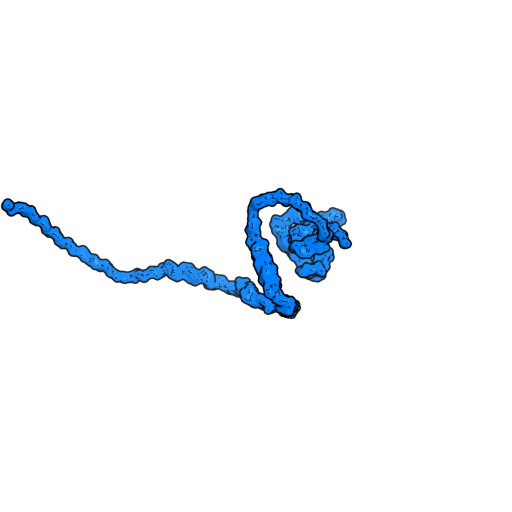1.00 47.72 135 ILE A CA 1
ATOM 1080 C C . ILE A 1 135 ? -9.507 -28.819 -21.294 1.00 47.72 135 ILE A C 1
ATOM 1082 O O . ILE A 1 135 ? -9.022 -29.923 -21.041 1.00 47.72 135 ILE A O 1
ATOM 1086 N N . LEU A 1 136 ? -10.828 -28.613 -21.194 1.00 45.88 136 LEU A N 1
ATOM 1087 C CA . LEU A 1 136 ? -11.765 -29.649 -20.746 1.00 45.88 136 LEU A CA 1
ATOM 1088 C C . LEU A 1 136 ? -12.325 -30.510 -21.895 1.00 45.88 136 LEU A C 1
ATOM 1090 O O . LEU A 1 136 ? -12.841 -31.595 -21.631 1.00 45.88 136 LEU A O 1
ATOM 1094 N N . LEU A 1 137 ? -12.204 -30.074 -23.155 1.00 51.28 137 LEU A N 1
ATOM 1095 C CA . LEU A 1 137 ? -12.751 -30.801 -24.310 1.00 51.28 137 LEU A CA 1
ATOM 1096 C C . LEU A 1 137 ? -11.772 -31.811 -24.936 1.00 51.28 137 LEU A C 1
ATOM 1098 O O . LEU A 1 137 ? -12.224 -32.787 -25.532 1.00 51.28 137 LEU A O 1
ATOM 1102 N N . GLU A 1 138 ? -10.456 -31.673 -24.745 1.00 51.97 138 GLU A N 1
ATOM 1103 C CA . GLU A 1 138 ? -9.480 -32.593 -25.365 1.00 51.97 138 GLU A CA 1
ATOM 1104 C C . GLU A 1 138 ? -9.392 -33.988 -24.718 1.00 51.97 138 GLU A C 1
ATOM 1106 O O . GLU A 1 138 ? -8.863 -34.916 -25.325 1.00 51.97 138 GLU A O 1
ATOM 1111 N N . ARG A 1 139 ? -9.948 -34.202 -23.517 1.00 51.22 139 ARG A N 1
ATOM 1112 C CA . ARG A 1 139 ? -9.970 -35.538 -22.878 1.00 51.22 139 ARG A CA 1
ATOM 1113 C C . ARG A 1 139 ? -11.153 -36.424 -23.291 1.00 51.22 139 ARG A C 1
ATOM 1115 O O . ARG A 1 139 ? -11.229 -37.562 -22.833 1.00 51.22 139 ARG A O 1
ATOM 1122 N N . GLY A 1 140 ? -12.070 -35.918 -24.116 1.00 48.88 140 GLY A N 1
ATOM 1123 C CA . GLY A 1 140 ? -13.331 -36.593 -24.444 1.00 48.88 140 GLY A CA 1
ATOM 1124 C C . GLY A 1 140 ? -13.381 -37.349 -25.774 1.00 48.88 140 GLY A C 1
ATOM 1125 O O . GLY A 1 140 ? -14.375 -38.026 -26.014 1.00 48.88 140 GLY A O 1
ATOM 1126 N N . SER A 1 141 ? -12.365 -37.264 -26.638 1.00 45.53 141 SER A N 1
ATOM 1127 C CA . SER A 1 141 ? -12.425 -37.879 -27.974 1.00 45.53 141 SER A CA 1
ATOM 1128 C C . SER A 1 141 ? -11.493 -39.088 -28.084 1.00 45.53 141 SER A C 1
ATOM 1130 O O . SER A 1 141 ? -10.337 -38.980 -28.487 1.00 45.53 141 SER A O 1
ATOM 1132 N N . LEU A 1 142 ? -12.004 -40.258 -27.693 1.00 48.59 142 LEU A N 1
ATOM 1133 C CA . LEU A 1 142 ? -11.495 -41.539 -28.186 1.00 48.59 142 LEU A CA 1
ATOM 1134 C C . LEU A 1 142 ? -12.036 -41.736 -29.611 1.00 48.59 142 LEU A C 1
ATOM 1136 O O . LEU A 1 142 ? -13.234 -41.535 -29.818 1.00 48.59 142 LEU A O 1
ATOM 1140 N N . PRO A 1 143 ? -11.216 -42.146 -30.592 1.00 44.34 143 PRO A N 1
ATOM 1141 C CA . PRO A 1 143 ? -11.736 -42.513 -31.898 1.00 44.34 143 PRO A CA 1
ATOM 1142 C C . PRO A 1 143 ? -12.538 -43.815 -31.775 1.00 44.34 143 PRO A C 1
ATOM 1144 O O . PRO A 1 143 ? -11.978 -44.893 -31.577 1.00 44.34 143 PRO A O 1
ATOM 1147 N N . GLU A 1 144 ? -13.861 -43.713 -31.907 1.00 46.44 144 GLU A N 1
ATOM 1148 C CA . GLU A 1 144 ? -14.683 -44.838 -32.340 1.00 46.44 144 GLU A CA 1
ATOM 1149 C C . GLU A 1 144 ? -14.296 -45.212 -33.775 1.00 46.44 144 GLU A C 1
ATOM 1151 O O . GLU A 1 144 ? -14.323 -44.374 -34.677 1.00 46.44 144 GLU A O 1
ATOM 1156 N N . GLY A 1 145 ? -13.954 -46.483 -33.997 1.00 40.62 145 GLY A N 1
ATOM 1157 C CA . GLY A 1 145 ? -13.783 -47.005 -35.348 1.00 40.62 145 GLY A CA 1
ATOM 1158 C C . GLY A 1 145 ? -13.074 -48.354 -35.444 1.00 40.62 145 GLY A C 1
ATOM 1159 O O . GLY A 1 145 ? -11.869 -48.392 -35.639 1.00 40.62 145 GLY A O 1
ATOM 1160 N N . SER A 1 146 ? -13.872 -49.431 -35.448 1.00 39.62 146 SER A N 1
ATOM 1161 C CA . SER A 1 146 ? -13.690 -50.646 -36.274 1.00 39.62 146 SER A CA 1
ATOM 1162 C C . SER A 1 146 ? -12.463 -51.541 -35.990 1.00 39.62 146 SER A C 1
ATOM 1164 O O . SER A 1 146 ? -11.328 -51.198 -36.286 1.00 39.62 146 SER A O 1
ATOM 1166 N N . THR A 1 1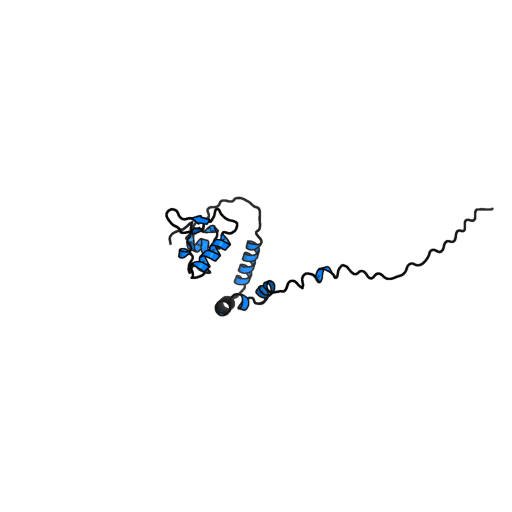47 ? -12.597 -52.781 -35.514 1.00 40.22 147 THR A N 1
ATOM 1167 C CA . THR A 1 147 ? -13.217 -53.896 -36.252 1.00 40.22 147 THR A CA 1
ATOM 1168 C C . THR A 1 147 ? -13.514 -55.046 -35.288 1.00 40.22 147 THR A C 1
ATOM 1170 O O . THR A 1 147 ? -12.608 -55.586 -34.654 1.00 40.22 147 THR A O 1
ATOM 1173 N N . ALA A 1 148 ? -14.780 -55.455 -35.220 1.00 41.44 148 ALA A N 1
ATOM 1174 C CA . ALA A 1 148 ? -15.175 -56.763 -34.717 1.00 41.44 148 ALA A CA 1
ATOM 1175 C C . ALA A 1 148 ? -14.942 -57.806 -35.824 1.00 41.44 148 ALA A C 1
ATOM 1177 O O . ALA A 1 148 ? -15.496 -57.676 -36.914 1.00 41.44 148 ALA A O 1
ATOM 1178 N N . ALA A 1 149 ? -14.131 -58.830 -35.554 1.00 43.03 149 ALA A N 1
ATOM 1179 C CA . ALA A 1 149 ? -14.058 -60.030 -36.387 1.00 43.03 149 ALA A CA 1
ATOM 1180 C C .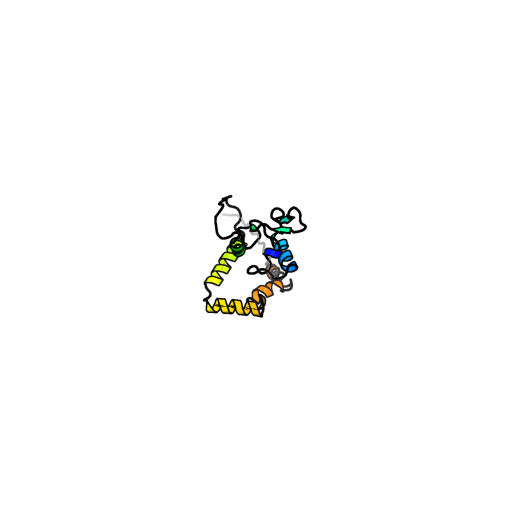 ALA A 1 149 ? -15.041 -61.087 -35.841 1.00 43.03 149 ALA A C 1
ATOM 1182 O O . ALA A 1 149 ? -15.145 -61.231 -34.617 1.00 43.03 149 ALA A O 1
ATOM 1183 N N . PRO A 1 150 ? -15.790 -61.799 -36.704 1.00 44.81 150 PRO A N 1
ATOM 1184 C CA . PRO A 1 150 ? -16.867 -62.676 -36.276 1.00 44.81 150 PRO A CA 1
ATOM 1185 C C . PRO A 1 150 ? -16.360 -64.042 -35.804 1.00 44.81 150 PRO A C 1
ATOM 1187 O O . PRO A 1 150 ? -15.330 -64.555 -36.232 1.00 44.81 150 PRO A O 1
ATOM 1190 N N . VAL A 1 151 ? -17.161 -64.619 -34.914 1.00 42.00 151 VAL A N 1
ATOM 1191 C CA . VAL A 1 151 ? -17.107 -65.982 -34.388 1.00 42.00 151 VAL A CA 1
ATOM 1192 C C . VAL A 1 151 ? -17.102 -67.015 -35.516 1.00 42.00 151 VAL A C 1
ATOM 1194 O O . VAL A 1 151 ? -18.077 -67.118 -36.257 1.00 42.00 151 VAL A O 1
ATOM 1197 N N . GLU A 1 152 ? -16.076 -67.866 -35.562 1.00 42.28 152 GLU A N 1
ATOM 1198 C CA . GLU A 1 152 ? -16.182 -69.186 -36.183 1.00 42.28 152 GLU A CA 1
ATOM 1199 C C . GLU A 1 152 ? -16.386 -70.241 -35.094 1.00 42.28 152 GLU A C 1
ATOM 1201 O O . GLU A 1 152 ? -15.504 -70.578 -34.305 1.00 42.28 152 GLU A O 1
ATOM 1206 N N . THR A 1 153 ? -17.617 -70.745 -35.037 1.00 47.06 153 THR A N 1
ATOM 1207 C CA . THR A 1 153 ? -17.975 -71.951 -34.297 1.00 47.06 153 THR A CA 1
ATOM 1208 C C . THR A 1 153 ? -17.587 -73.152 -35.153 1.00 47.06 153 THR A C 1
ATOM 1210 O O . THR A 1 153 ? -18.150 -73.348 -36.225 1.00 47.06 153 THR A O 1
ATOM 1213 N N . THR A 1 154 ? -16.676 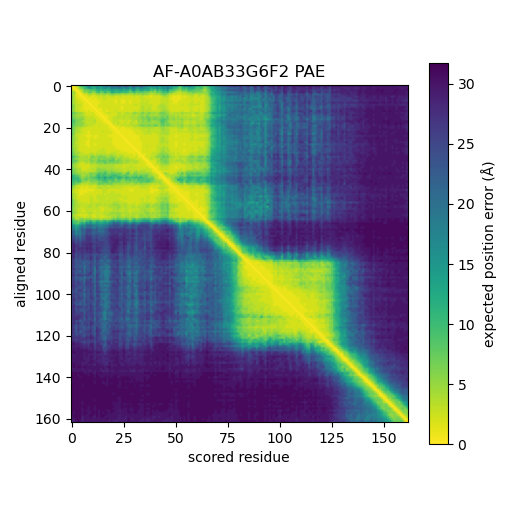-74.000 -34.680 1.00 42.19 154 THR A N 1
ATOM 1214 C CA . THR A 1 154 ? -16.608 -75.395 -35.133 1.00 42.19 154 THR A CA 1
ATOM 1215 C C . THR A 1 154 ? -16.425 -76.314 -33.936 1.00 42.19 154 THR A C 1
ATOM 1217 O O . THR A 1 154 ? -15.387 -76.382 -33.283 1.00 42.19 154 THR A O 1
ATOM 1220 N N . SER A 1 155 ? -17.524 -77.000 -33.647 1.00 40.56 155 SER A N 1
ATOM 1221 C CA . SER A 1 155 ? -17.652 -78.121 -32.734 1.00 40.56 155 SER A CA 1
ATOM 1222 C C . SER A 1 155 ? -17.177 -79.384 -33.446 1.00 40.56 155 SER A C 1
ATOM 1224 O O . SER A 1 155 ? -17.821 -79.797 -34.403 1.00 40.56 155 SER A O 1
ATOM 1226 N N . HIS A 1 156 ? -16.125 -80.043 -32.957 1.00 42.94 156 HIS A N 1
ATOM 1227 C CA . HIS A 1 156 ? -15.929 -81.471 -33.216 1.00 42.94 156 HIS A CA 1
ATOM 1228 C C . HIS A 1 156 ? -15.459 -82.197 -31.957 1.00 42.94 156 HIS A C 1
ATOM 1230 O O . HIS A 1 156 ? -14.283 -82.309 -31.630 1.00 42.94 156 HIS A O 1
ATOM 1236 N N . ARG A 1 157 ? -16.462 -82.732 -31.261 1.00 39.12 157 ARG A N 1
ATOM 1237 C CA . ARG A 1 157 ? -16.367 -83.897 -30.389 1.00 39.12 157 ARG A CA 1
ATOM 1238 C C . ARG A 1 157 ? -16.246 -85.144 -31.268 1.00 39.12 157 ARG A C 1
ATOM 1240 O O . ARG A 1 157 ? -17.209 -85.476 -31.950 1.00 39.12 157 ARG A O 1
ATOM 1247 N N . THR A 1 158 ? -15.169 -85.909 -31.137 1.00 45.38 158 THR A N 1
ATOM 1248 C CA . THR A 1 158 ? -15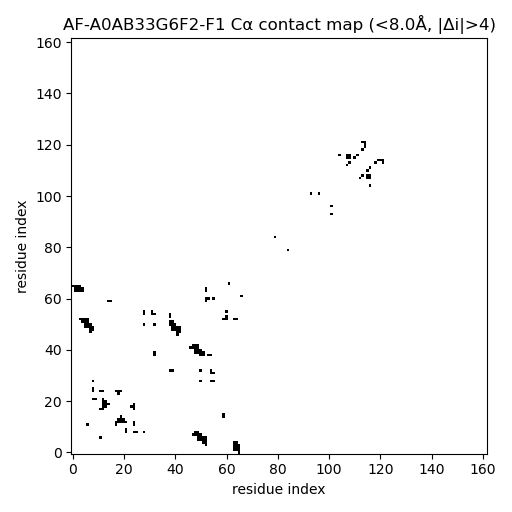.201 -87.360 -31.378 1.00 45.38 158 THR A CA 1
ATOM 1249 C C . THR A 1 158 ? -14.476 -88.094 -30.254 1.00 45.38 158 THR A C 1
ATOM 1251 O O . THR A 1 158 ? -13.392 -87.733 -29.808 1.00 45.38 158 THR A O 1
ATOM 1254 N N . LYS A 1 159 ? -15.180 -89.093 -29.720 1.00 45.84 159 LYS A N 1
ATOM 1255 C CA . LYS A 1 159 ? -14.756 -90.007 -28.660 1.00 45.84 159 LYS A CA 1
ATOM 1256 C C . LYS A 1 159 ? -13.953 -91.166 -29.271 1.00 45.84 159 LYS A C 1
ATOM 1258 O O . LYS A 1 159 ? -14.334 -91.670 -30.317 1.00 45.84 159 LYS A O 1
ATOM 1263 N N . LYS A 1 160 ? -12.927 -91.603 -28.535 1.00 41.28 160 LYS A N 1
ATOM 1264 C CA . LYS A 1 160 ? -12.535 -92.991 -28.197 1.00 41.28 160 LYS A CA 1
ATOM 1265 C C . LY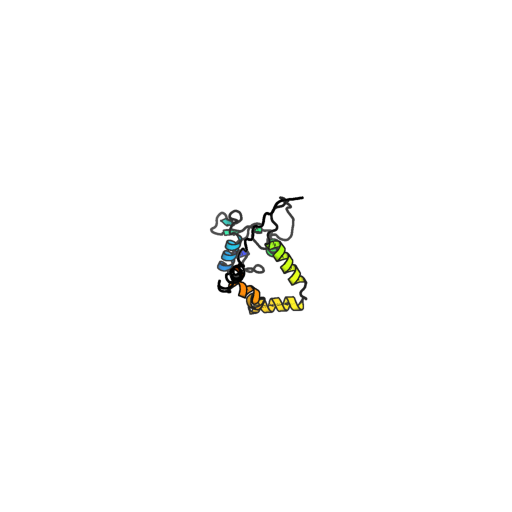S A 1 160 ? -13.068 -94.139 -29.088 1.00 41.28 160 LYS A C 1
ATOM 1267 O O . LYS A 1 160 ? -14.270 -94.391 -29.084 1.00 41.28 160 LYS A O 1
ATOM 1272 N N . ALA A 1 161 ? -12.157 -94.937 -29.653 1.00 44.25 161 ALA A N 1
ATOM 1273 C CA . ALA A 1 161 ? -12.324 -96.379 -29.889 1.00 44.25 161 ALA A CA 1
ATOM 1274 C C . ALA A 1 161 ? -10.939 -97.043 -30.045 1.00 44.25 161 ALA A C 1
ATOM 1276 O O . ALA A 1 161 ? -10.114 -96.510 -30.784 1.00 44.25 161 ALA A O 1
ATOM 1277 N N . GLY A 1 162 ? -10.712 -98.178 -29.371 1.00 42.38 162 GLY A N 1
ATOM 1278 C CA . GLY A 1 162 ? -9.522 -99.032 -29.511 1.00 42.38 162 GLY A CA 1
ATOM 1279 C C . GLY A 1 162 ? -8.720 -99.168 -28.234 1.00 42.38 162 GLY A C 1
ATOM 1280 O O . GLY A 1 162 ? -7.713 -98.444 -28.119 1.00 42.38 162 GLY A O 1
#

Mean predicted aligned error: 19.61 Å

Secondary structure (DSSP, 8-state):
----SEEEHHHHTTSTTS-SSHHHHHHHHHHHHTT-GGGEEEPTTSS-EEEEGGGS-HHHHHHHHTS--------------HHHHHHHHHHHHHHHS-HHHHHHHHHHHHHHHHHHH-HHHHHTTT--TTTTTHHHHTTS-------PPPP-----------

Solvent-accessible surface area (backbone atoms only — not comparable to full-atom values): 10379 Å² total; per-residue (Å²): 129,76,66,43,63,63,44,39,44,76,72,46,40,64,35,91,98,40,45,74,43,61,70,58,29,40,52,52,52,54,60,54,37,62,96,37,68,90,48,47,46,72,40,84,100,53,94,48,57,32,34,34,36,86,62,45,58,69,81,51,30,46,69,38,36,51,81,71,75,88,81,79,71,85,74,79,86,91,71,88,52,67,66,57,59,52,46,54,50,50,52,49,55,59,66,71,44,51,74,68,55,49,53,49,49,51,50,40,30,75,76,52,36,64,56,60,62,38,48,73,69,51,48,70,78,66,60,70,92,67,72,77,59,61,76,68,56,74,83,70,72,74,87,86,75,88,81,89,79,81,86,81,88,79,90,80,89,81,80,89,87,135

Organism: Serratia marcescens (NCBI:txid615)

Radius of gyration: 31.86 Å; Cα contacts (8 Å, |Δi|>4): 104; chains: 1; bounding box: 39×111×59 Å

InterPro domains:
  IPR003314 Mu-type HTH domain [PS51702] (3-72)
  IPR009061 Putative DNA-binding domain superfamily [SSF46955] (3-66)
  IPR036388 Winged helix-like DNA-binding domain superfamily [G3DSA:1.10.10.10] (3-67)

pLDDT: mean 71.02, std 19.1, range [39.12, 93.0]

Nearest PDB structures (foldseek):
  5x11-assembly1_B  TM=2.623E-01  e=4.117E-01  Bacillus spizizenii str. W23
  1wj7-assembly1_A  TM=2.791E-01  e=3.140E+00  Mus musculus
  8sok-assembly1_B  TM=2.235E-01  e=2.947E+00  Homo sapiens